Protein AF-A0A970KSZ8-F1 (afdb_monomer_lite)

Secondary structure (DSSP, 8-state):
-------PPPP----HHHHHHHHHHHHHHHHHHHHHHHHHHHHHHHHHHHHHHHT---PPPP----TTTHHHHHHHHHHHIIIIIHHHHHHHHHHHHHHHHHHHHHHHHHHHHHHHHHHHHHHHHHHHHHHHHHHHHH-TT------

Radius of gyration: 33.28 Å; chains: 1; bounding box: 102×40×80 Å

Foldseek 3Di:
DDDDDDDDPPDPPPPVVVVVVVVVVVVVVVVVVVVVVVVVLVVVVVVLVVLVVVLQDDDDDDDDDDPPCRVVVNVVVVVCCVPPVVVPVVVVNVVSSVVSVVVSVVVVVVSVVVVVVVVVVVVVVVVVVVVVVVVCVVCVPPDPPDD

Sequence (147 aa):
MSGTEPTSPASPEIDVALVMRRLREGVRQRLAEAATLETGAAGNEGRLLALRDATVVREPVPHSARPGLGRLIVFVRKAAYHLLLKWLSRPLVAQQNLFNDAAAQWIEELVASEERLRRELAQQAAELERLRVEIRAAHPEAPERTP

pLDDT: mean 72.51, std 13.88, range [39.5, 95.06]

Structure (mmCIF, N/CA/C/O backbone):
data_AF-A0A970KSZ8-F1
#
_entry.id   AF-A0A970KSZ8-F1
#
loop_
_atom_site.group_PDB
_atom_site.id
_atom_site.type_symbol
_atom_site.label_atom_id
_atom_site.label_alt_id
_atom_site.label_comp_id
_atom_site.label_asym_id
_atom_site.label_entity_id
_atom_site.label_seq_id
_atom_site.pdbx_PDB_ins_code
_atom_site.Cartn_x
_atom_site.Cartn_y
_atom_site.Cartn_z
_atom_site.occupancy
_atom_site.B_iso_or_equiv
_atom_site.auth_seq_id
_atom_site.auth_comp_id
_atom_site.auth_asym_id
_atom_site.auth_atom_id
_atom_site.pdbx_PDB_model_num
ATOM 1 N N . MET A 1 1 ? 66.989 -34.977 -15.489 1.00 39.50 1 MET A N 1
ATOM 2 C CA . MET A 1 1 ? 66.596 -33.556 -15.448 1.00 39.50 1 MET A CA 1
ATOM 3 C C . MET A 1 1 ? 65.276 -33.439 -16.174 1.00 39.50 1 MET A C 1
ATOM 5 O O . MET A 1 1 ? 65.196 -33.809 -17.336 1.00 39.50 1 MET A O 1
ATOM 9 N N . SER A 1 2 ? 64.249 -33.069 -15.417 1.00 43.22 2 SER A N 1
ATOM 10 C CA . SER A 1 2 ? 62.865 -32.907 -15.845 1.00 43.22 2 SER A CA 1
ATOM 11 C C . SER A 1 2 ? 62.702 -31.683 -16.742 1.00 43.22 2 SER A C 1
ATOM 13 O O . SER A 1 2 ? 63.360 -30.669 -16.526 1.00 43.22 2 SER A O 1
ATOM 15 N N . GLY A 1 3 ? 61.783 -31.774 -17.695 1.00 40.16 3 GLY A N 1
ATOM 16 C CA . GLY A 1 3 ? 61.317 -30.660 -18.513 1.00 40.16 3 GLY A CA 1
ATOM 17 C C . GLY A 1 3 ? 59.919 -30.976 -19.023 1.00 40.16 3 GLY A C 1
ATOM 18 O O . GLY A 1 3 ? 59.742 -31.304 -20.186 1.00 40.16 3 GLY A O 1
ATOM 19 N N . THR A 1 4 ? 58.949 -30.989 -18.110 1.00 47.91 4 THR A N 1
ATOM 20 C CA . THR A 1 4 ? 57.512 -31.047 -18.398 1.00 47.91 4 THR A CA 1
ATOM 21 C C . THR A 1 4 ? 57.103 -29.816 -19.201 1.00 47.91 4 THR A C 1
ATOM 23 O O . THR A 1 4 ? 57.174 -28.701 -18.682 1.00 47.91 4 THR A O 1
ATOM 26 N N . GLU A 1 5 ? 56.666 -30.015 -20.444 1.00 44.12 5 GLU A N 1
ATOM 27 C CA . GLU A 1 5 ? 55.934 -28.999 -21.199 1.00 44.12 5 GLU A CA 1
ATOM 28 C C . GLU A 1 5 ? 54.627 -28.656 -20.462 1.00 44.12 5 GLU A C 1
ATOM 30 O O . GLU A 1 5 ? 53.902 -29.563 -20.033 1.00 44.12 5 GLU A O 1
ATOM 35 N N . PRO A 1 6 ? 54.299 -27.367 -20.277 1.00 47.91 6 PRO A N 1
ATOM 36 C CA . PRO A 1 6 ? 53.037 -26.981 -19.676 1.00 47.91 6 PRO A CA 1
ATOM 37 C C . PRO A 1 6 ? 51.902 -27.277 -20.660 1.00 47.91 6 PRO A C 1
ATOM 39 O O . PRO A 1 6 ? 51.777 -26.642 -21.706 1.00 47.91 6 PRO A O 1
ATOM 42 N N . THR A 1 7 ? 51.046 -28.236 -20.304 1.00 50.34 7 THR A N 1
ATOM 43 C CA . THR A 1 7 ? 49.717 -28.383 -20.906 1.00 50.34 7 THR A CA 1
ATOM 44 C C . THR A 1 7 ? 48.959 -27.075 -20.690 1.00 50.34 7 THR A C 1
ATOM 46 O O . THR A 1 7 ? 48.577 -26.741 -19.569 1.00 50.34 7 THR A O 1
ATOM 49 N N . SER A 1 8 ? 48.797 -26.314 -21.771 1.00 48.62 8 SER A N 1
ATOM 50 C CA . SER A 1 8 ? 47.955 -25.121 -21.825 1.00 48.62 8 SER A CA 1
ATOM 51 C C . SER A 1 8 ? 46.522 -25.495 -21.413 1.00 48.62 8 SER A C 1
ATOM 53 O O . SER A 1 8 ? 45.977 -26.451 -21.974 1.00 48.62 8 SER A O 1
ATOM 55 N N . PRO A 1 9 ? 45.895 -24.815 -20.434 1.00 49.22 9 PRO A N 1
ATOM 56 C CA . PRO A 1 9 ? 44.520 -25.108 -20.063 1.00 49.22 9 PRO A CA 1
ATOM 57 C C . PRO A 1 9 ? 43.617 -24.719 -21.235 1.00 49.22 9 PRO A C 1
ATOM 59 O O . PRO A 1 9 ? 43.564 -23.553 -21.628 1.00 49.22 9 PRO A O 1
ATOM 62 N N . ALA A 1 10 ? 42.924 -25.707 -21.804 1.00 49.53 10 ALA A N 1
ATOM 63 C CA . ALA A 1 10 ? 41.881 -25.488 -22.794 1.00 49.53 10 ALA A CA 1
ATOM 64 C C . ALA A 1 10 ? 40.946 -24.376 -22.296 1.00 49.53 10 ALA A C 1
ATOM 66 O O .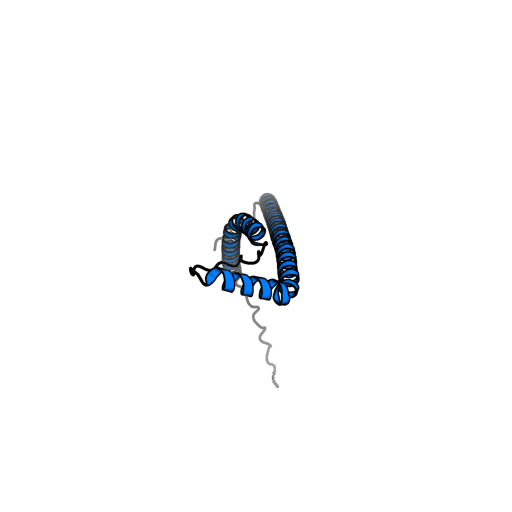 ALA A 1 10 ? 40.331 -24.494 -21.234 1.00 49.53 10 ALA A O 1
ATOM 67 N N . SER A 1 11 ? 40.892 -23.266 -23.035 1.00 51.81 11 SER A N 1
ATOM 68 C CA . SER A 1 11 ? 39.913 -22.213 -22.787 1.00 51.81 11 SER A CA 1
ATOM 69 C C . SER A 1 11 ? 38.522 -22.848 -22.854 1.00 51.81 11 SER A C 1
ATOM 71 O O . SER A 1 11 ? 38.263 -23.577 -23.812 1.00 51.81 11 SER A O 1
ATOM 73 N N . PRO A 1 12 ? 37.639 -22.639 -21.862 1.00 58.12 12 PRO A N 1
ATOM 74 C CA . PRO A 1 12 ? 36.296 -23.187 -21.920 1.00 58.12 12 PRO A CA 1
ATOM 75 C C . PRO A 1 12 ? 35.598 -22.527 -23.105 1.00 58.12 12 PRO A C 1
ATOM 77 O O . PRO A 1 12 ? 35.302 -21.334 -23.072 1.00 58.12 12 PRO A O 1
ATOM 80 N N . GLU A 1 13 ? 35.407 -23.285 -24.178 1.00 56.88 13 GLU A N 1
ATOM 81 C CA . GLU A 1 13 ? 34.627 -22.868 -25.331 1.00 56.88 13 GLU A CA 1
ATOM 82 C C . GLU A 1 13 ? 33.212 -22.601 -24.811 1.00 56.88 13 GLU A C 1
ATOM 84 O O . GLU A 1 13 ? 32.486 -23.510 -24.408 1.00 56.88 13 GLU A O 1
ATOM 89 N N . ILE A 1 14 ? 32.882 -21.320 -24.645 1.00 61.66 14 ILE A N 1
ATOM 90 C CA . ILE A 1 14 ? 31.610 -20.900 -24.070 1.00 61.66 14 ILE A CA 1
ATOM 91 C C . ILE A 1 14 ? 30.532 -21.371 -25.038 1.00 61.66 14 ILE A C 1
ATOM 93 O O . ILE A 1 14 ? 30.412 -20.833 -26.137 1.00 61.66 14 ILE A O 1
ATOM 97 N N . ASP A 1 15 ? 29.743 -22.362 -24.628 1.00 77.06 15 ASP A N 1
ATOM 98 C CA . ASP A 1 15 ? 28.578 -22.809 -25.383 1.00 77.06 15 ASP A CA 1
ATOM 99 C C . ASP A 1 15 ? 27.513 -21.701 -25.353 1.00 77.06 15 ASP A C 1
ATOM 101 O O . ASP A 1 15 ? 26.658 -21.603 -24.464 1.00 77.06 15 ASP A O 1
ATOM 105 N N . VAL A 1 16 ? 27.614 -20.804 -26.333 1.00 79.69 16 VAL A N 1
ATOM 106 C CA . VAL A 1 16 ? 26.724 -19.658 -26.517 1.00 79.69 16 VAL A CA 1
ATOM 107 C C . VAL A 1 16 ? 25.275 -20.120 -26.670 1.00 79.69 16 VAL A C 1
ATOM 109 O O . VAL A 1 16 ? 24.365 -19.433 -26.200 1.00 79.69 16 VAL A O 1
ATOM 112 N N . ALA A 1 17 ? 25.034 -21.289 -27.270 1.00 78.31 17 ALA A N 1
ATOM 113 C CA . ALA A 1 17 ? 23.688 -21.818 -27.451 1.00 78.31 17 ALA A CA 1
ATOM 114 C C . ALA A 1 17 ? 23.059 -22.189 -26.102 1.00 78.31 17 ALA A C 1
ATOM 116 O O . ALA A 1 17 ? 21.909 -21.823 -25.829 1.00 78.31 17 ALA A O 1
ATOM 117 N N . LEU A 1 18 ? 23.831 -22.825 -25.218 1.00 79.44 18 LEU A N 1
ATOM 118 C CA . LEU A 1 18 ? 23.410 -23.129 -23.852 1.00 79.44 18 LEU A CA 1
ATOM 119 C C . LEU A 1 18 ? 23.153 -21.853 -23.034 1.00 79.44 18 LEU A C 1
ATOM 121 O O . LEU A 1 18 ? 22.131 -21.756 -22.348 1.00 79.44 18 LEU A O 1
ATOM 125 N N . VAL A 1 19 ? 24.030 -20.849 -23.138 1.00 81.31 19 VAL A N 1
ATOM 126 C CA . VAL A 1 19 ? 23.873 -19.562 -22.435 1.00 81.31 19 VAL A CA 1
ATOM 127 C C . VAL A 1 19 ? 22.619 -18.825 -22.906 1.00 81.31 19 VAL A C 1
ATOM 129 O O . VAL A 1 19 ? 21.809 -18.401 -22.082 1.00 81.31 19 VAL A O 1
ATOM 132 N N . MET A 1 20 ? 22.403 -18.717 -24.217 1.00 84.44 20 MET A N 1
ATOM 133 C CA . MET A 1 20 ? 21.240 -18.030 -24.790 1.00 84.44 20 MET A CA 1
ATOM 134 C C . MET A 1 20 ? 19.927 -18.745 -24.470 1.00 84.44 20 MET A C 1
ATOM 136 O O . MET A 1 20 ? 18.912 -18.089 -24.220 1.00 84.44 20 MET A O 1
ATOM 140 N N . ARG A 1 21 ? 19.934 -20.083 -24.434 1.00 85.00 21 ARG A N 1
ATOM 141 C CA . ARG A 1 21 ? 18.778 -20.872 -23.998 1.00 85.00 21 ARG A CA 1
ATOM 142 C C . ARG A 1 21 ? 18.436 -20.583 -22.539 1.00 85.00 21 ARG A C 1
ATOM 144 O O . ARG A 1 21 ? 17.286 -20.260 -22.247 1.00 85.00 21 ARG A O 1
ATOM 151 N N . ARG A 1 22 ? 19.432 -20.609 -21.650 1.00 79.62 22 ARG A N 1
ATOM 152 C CA . ARG A 1 22 ? 19.259 -20.301 -20.223 1.00 79.62 22 ARG A CA 1
ATOM 153 C C . ARG A 1 22 ? 18.776 -18.868 -19.999 1.00 79.62 22 ARG A C 1
ATOM 155 O O . ARG A 1 22 ? 17.916 -18.633 -19.154 1.00 79.62 22 ARG A O 1
ATOM 162 N N . LEU A 1 23 ? 19.274 -17.919 -20.793 1.00 79.06 23 LEU A N 1
ATOM 163 C CA . LEU A 1 23 ? 18.825 -16.529 -20.759 1.00 79.06 23 LEU A CA 1
ATOM 164 C C . LEU A 1 23 ? 17.349 -16.411 -21.167 1.00 79.06 23 LEU A C 1
ATOM 166 O O . LEU A 1 23 ? 16.573 -15.733 -20.503 1.00 79.06 23 LEU A O 1
ATOM 170 N N . ARG A 1 24 ? 16.941 -17.109 -22.233 1.00 81.94 24 ARG A N 1
ATOM 171 C CA . ARG A 1 24 ? 15.563 -17.098 -22.745 1.00 81.94 24 ARG A CA 1
ATOM 172 C C . ARG A 1 24 ? 14.577 -17.745 -21.773 1.00 81.94 24 ARG A C 1
ATOM 174 O O . ARG A 1 24 ? 13.467 -17.242 -21.610 1.00 81.94 24 ARG A O 1
ATOM 181 N N . GLU A 1 25 ? 14.981 -18.835 -21.127 1.00 83.69 25 GLU A N 1
ATOM 182 C CA . GLU A 1 25 ? 14.212 -19.483 -20.060 1.00 83.69 25 GLU A CA 1
ATOM 183 C C . GLU A 1 25 ? 14.058 -18.544 -18.852 1.00 83.69 25 GLU A C 1
ATOM 185 O O . GLU A 1 25 ? 12.940 -18.338 -18.382 1.00 83.69 25 GLU A O 1
ATOM 190 N N . GLY A 1 26 ? 15.136 -17.869 -18.436 1.00 77.06 26 GLY A N 1
ATOM 191 C CA . GLY A 1 26 ? 15.092 -16.864 -17.371 1.00 77.06 26 GLY A CA 1
ATOM 192 C C . GLY A 1 26 ? 14.197 -15.666 -17.701 1.00 77.06 26 GLY A C 1
ATOM 193 O O . GLY A 1 26 ? 13.397 -15.246 -16.869 1.00 77.06 26 GLY A O 1
ATOM 194 N N . VAL A 1 27 ? 14.262 -15.142 -18.929 1.00 82.31 27 VAL A N 1
ATOM 195 C CA . VAL A 1 27 ? 13.391 -14.043 -19.380 1.00 82.31 27 VAL A CA 1
ATOM 196 C C . VAL A 1 27 ? 11.925 -14.473 -19.382 1.00 82.31 27 VAL A C 1
ATOM 198 O O . VAL A 1 27 ? 11.079 -13.734 -18.888 1.00 82.31 27 VAL A O 1
ATOM 201 N N . ARG A 1 28 ? 11.605 -15.678 -19.871 1.00 78.50 28 ARG A N 1
ATOM 202 C CA . ARG A 1 28 ? 10.232 -16.206 -19.825 1.00 78.50 28 ARG A CA 1
ATOM 203 C C . ARG A 1 28 ? 9.713 -16.347 -18.401 1.00 78.50 28 ARG A C 1
ATOM 205 O O . ARG A 1 28 ? 8.570 -15.983 -18.148 1.00 78.50 28 ARG A O 1
ATOM 212 N N . GLN A 1 29 ? 10.546 -16.832 -17.484 1.00 82.31 29 GLN A N 1
ATOM 213 C CA . GLN A 1 29 ? 10.183 -16.929 -16.075 1.00 82.31 29 GLN A CA 1
ATOM 214 C C . GLN A 1 29 ? 9.896 -15.544 -15.478 1.00 82.31 29 GLN A C 1
ATOM 216 O O . GLN A 1 29 ? 8.854 -15.354 -14.860 1.00 82.31 29 GLN A O 1
ATOM 221 N N . ARG A 1 30 ? 10.761 -14.553 -15.722 1.00 71.44 30 ARG A N 1
ATOM 222 C CA . ARG A 1 30 ? 10.559 -13.178 -15.238 1.00 71.44 30 ARG A CA 1
ATOM 223 C C . ARG A 1 30 ? 9.324 -12.509 -15.837 1.00 71.44 30 ARG A C 1
ATOM 225 O O . ARG A 1 30 ? 8.632 -11.791 -15.128 1.00 71.44 30 ARG A O 1
ATOM 232 N N . LEU A 1 31 ? 9.018 -12.773 -17.106 1.00 73.38 31 LEU A N 1
ATOM 233 C CA . LEU A 1 31 ? 7.791 -12.294 -17.747 1.00 73.38 31 LEU A CA 1
ATOM 234 C C . LEU A 1 31 ? 6.536 -12.944 -17.146 1.00 73.38 31 LEU A C 1
ATOM 236 O O . LEU A 1 31 ? 5.542 -12.257 -16.942 1.00 73.38 31 LEU A O 1
ATOM 240 N N . ALA A 1 32 ? 6.581 -14.239 -16.820 1.00 72.50 32 ALA A N 1
ATOM 241 C CA . ALA A 1 32 ? 5.474 -14.925 -16.153 1.00 72.50 32 ALA A CA 1
ATOM 242 C C . ALA A 1 32 ? 5.260 -14.420 -14.713 1.00 72.50 32 ALA A C 1
ATOM 244 O O . ALA A 1 32 ? 4.122 -14.199 -14.293 1.00 72.50 32 ALA A O 1
ATOM 245 N N . GLU A 1 33 ? 6.347 -14.184 -13.972 1.00 71.00 33 GLU A N 1
ATOM 246 C CA . GLU A 1 33 ? 6.316 -13.543 -12.652 1.00 71.00 33 GLU A CA 1
ATOM 247 C C . GLU A 1 33 ? 5.719 -12.127 -12.748 1.00 71.00 33 GLU A C 1
ATOM 249 O O . GLU A 1 33 ? 4.815 -11.789 -11.984 1.00 71.00 33 GLU A O 1
ATOM 254 N N . ALA A 1 34 ? 6.140 -11.327 -13.734 1.00 69.88 34 ALA A N 1
ATOM 255 C CA . ALA A 1 34 ? 5.630 -9.974 -13.955 1.00 69.88 34 ALA A CA 1
ATOM 256 C C . ALA A 1 34 ? 4.136 -9.947 -14.324 1.00 69.88 34 ALA A C 1
ATOM 258 O O . ALA A 1 34 ? 3.385 -9.175 -13.735 1.00 69.88 34 ALA A O 1
ATOM 259 N N . ALA A 1 35 ? 3.683 -10.825 -15.224 1.00 69.19 35 ALA A N 1
ATOM 260 C CA . ALA A 1 35 ? 2.274 -10.917 -15.624 1.00 69.19 35 ALA A CA 1
ATOM 261 C C . ALA A 1 35 ? 1.355 -11.338 -14.460 1.00 69.19 35 ALA A C 1
ATOM 263 O O . ALA A 1 35 ? 0.220 -10.869 -14.331 1.00 69.19 35 ALA A O 1
ATOM 264 N N . THR A 1 36 ? 1.859 -12.199 -13.569 1.00 71.31 36 THR A N 1
ATOM 265 C CA . THR A 1 36 ? 1.140 -12.598 -12.350 1.00 71.31 36 THR A CA 1
ATOM 266 C C . THR A 1 36 ? 1.000 -11.416 -11.382 1.00 71.31 36 THR A C 1
ATOM 268 O O . THR A 1 36 ? -0.060 -11.228 -10.786 1.00 71.31 36 THR A O 1
ATOM 271 N N . LEU A 1 37 ? 2.040 -10.584 -11.257 1.00 67.62 37 LEU A N 1
ATOM 272 C CA . LEU A 1 37 ? 2.021 -9.368 -10.435 1.00 67.62 37 LEU A CA 1
ATOM 273 C C . LEU A 1 37 ? 1.095 -8.286 -11.014 1.00 67.62 37 LEU A C 1
ATOM 275 O O . LEU A 1 37 ? 0.356 -7.653 -10.266 1.00 67.62 37 LEU A O 1
ATOM 279 N N . GLU A 1 38 ? 1.083 -8.113 -12.336 1.00 64.19 38 GLU A N 1
ATOM 280 C CA . GLU A 1 38 ? 0.223 -7.155 -13.045 1.00 64.19 38 GLU A CA 1
ATOM 281 C C . GLU A 1 38 ? -1.269 -7.493 -12.888 1.00 64.19 38 GLU A C 1
ATOM 283 O O . GLU A 1 38 ? -2.090 -6.621 -12.610 1.00 64.19 38 GLU A O 1
ATOM 288 N N . THR A 1 39 ? -1.617 -8.783 -12.934 1.00 64.88 39 THR A N 1
ATOM 289 C CA . THR A 1 39 ? -2.984 -9.257 -12.646 1.00 64.88 39 THR A CA 1
ATOM 290 C C . THR A 1 39 ? -3.402 -8.952 -11.199 1.00 64.88 39 THR A C 1
ATOM 292 O O . THR A 1 39 ? -4.571 -8.679 -10.925 1.00 64.88 39 THR A O 1
ATOM 295 N N . GLY A 1 40 ? -2.452 -8.957 -10.258 1.00 61.22 40 GLY A N 1
ATOM 296 C CA . GLY A 1 40 ? -2.685 -8.552 -8.871 1.00 61.22 40 GLY A CA 1
ATOM 297 C C . GLY A 1 40 ? -2.870 -7.040 -8.695 1.00 61.22 40 GLY A C 1
ATOM 298 O O . GLY A 1 40 ? -3.653 -6.625 -7.841 1.00 61.22 40 GLY A O 1
ATOM 299 N N . ALA A 1 41 ? -2.211 -6.223 -9.521 1.00 62.97 41 ALA A N 1
ATOM 300 C CA . ALA A 1 41 ? -2.235 -4.762 -9.429 1.00 62.97 41 ALA A CA 1
ATOM 301 C C . ALA A 1 41 ? -3.640 -4.171 -9.639 1.00 62.97 41 ALA A C 1
ATOM 303 O O . ALA A 1 41 ? -4.070 -3.334 -8.848 1.00 62.97 41 ALA A O 1
ATOM 304 N N . ALA A 1 42 ? -4.412 -4.676 -10.609 1.00 62.53 42 ALA A N 1
ATOM 305 C CA . ALA A 1 42 ? -5.797 -4.240 -10.838 1.00 62.53 42 ALA A CA 1
ATOM 306 C C . ALA A 1 42 ? -6.737 -4.537 -9.647 1.00 62.53 42 ALA A C 1
ATOM 308 O O . ALA A 1 42 ? -7.716 -3.831 -9.416 1.00 62.53 42 ALA A O 1
ATOM 309 N N . GLY A 1 43 ? -6.431 -5.568 -8.852 1.00 66.19 43 GLY A N 1
ATOM 310 C CA . GLY A 1 43 ? -7.146 -5.864 -7.610 1.00 66.19 43 GLY A CA 1
ATOM 311 C C . GLY A 1 43 ? -6.712 -4.995 -6.425 1.00 66.19 43 GLY A C 1
ATOM 312 O O . GLY A 1 43 ? -7.427 -4.934 -5.424 1.00 66.19 43 GLY A O 1
ATOM 313 N N . ASN A 1 44 ? -5.558 -4.328 -6.506 1.00 68.38 44 ASN A N 1
ATOM 314 C CA . ASN A 1 44 ? -4.997 -3.574 -5.388 1.00 68.38 44 ASN A CA 1
ATOM 315 C C . ASN A 1 44 ? -5.721 -2.246 -5.159 1.00 68.38 44 ASN A C 1
ATOM 317 O O . ASN A 1 44 ? -5.936 -1.902 -4.004 1.00 68.38 44 ASN A O 1
ATOM 321 N N . GLU A 1 45 ? -6.185 -1.547 -6.198 1.00 66.88 45 GLU A N 1
ATOM 322 C CA . GLU A 1 45 ? -6.925 -0.281 -6.040 1.00 66.88 45 GLU A CA 1
ATOM 323 C C . GLU A 1 45 ? -8.210 -0.458 -5.215 1.00 66.88 45 GLU A C 1
ATOM 325 O O . GLU A 1 45 ? -8.449 0.265 -4.247 1.00 66.88 45 GLU A O 1
ATOM 330 N N . GLY A 1 46 ? -9.009 -1.485 -5.524 1.00 67.69 46 GLY A N 1
ATOM 331 C CA . GLY A 1 46 ? -10.210 -1.810 -4.748 1.00 67.69 46 GLY A CA 1
ATOM 332 C C . GLY A 1 46 ? -9.896 -2.253 -3.314 1.00 67.69 46 GLY A C 1
ATOM 333 O O . GLY A 1 46 ? -10.655 -1.964 -2.390 1.00 67.69 46 GLY A O 1
ATOM 334 N N . ARG A 1 47 ? -8.752 -2.917 -3.102 1.00 68.69 47 ARG A N 1
ATOM 335 C CA . ARG A 1 47 ? -8.286 -3.325 -1.767 1.00 68.69 47 ARG A CA 1
ATOM 336 C C . ARG A 1 47 ? -7.729 -2.156 -0.959 1.00 68.69 47 ARG A C 1
ATOM 338 O O . ARG A 1 47 ? -7.908 -2.165 0.251 1.00 68.69 47 ARG A O 1
ATOM 345 N N . LEU A 1 48 ? -7.112 -1.163 -1.597 1.00 71.12 48 LEU A N 1
ATOM 346 C CA . LEU A 1 48 ? -6.680 0.091 -0.974 1.00 71.12 48 LEU A CA 1
ATOM 347 C C . LEU A 1 48 ? -7.885 0.907 -0.501 1.00 71.12 48 LEU A C 1
ATOM 349 O O . LEU A 1 48 ? -7.915 1.348 0.644 1.00 71.12 48 LEU A O 1
ATOM 353 N N . LEU A 1 49 ? -8.915 1.024 -1.343 1.00 67.75 49 LEU A N 1
ATOM 354 C CA . LEU A 1 49 ? -10.196 1.629 -0.970 1.00 67.75 49 LEU A CA 1
ATOM 355 C C . LEU A 1 49 ? -10.841 0.901 0.217 1.00 67.75 49 LEU A C 1
ATOM 357 O O . LEU A 1 49 ? -11.197 1.532 1.210 1.00 67.75 49 LEU A O 1
ATOM 361 N N . ALA A 1 50 ? -10.904 -0.432 0.170 1.00 70.75 50 ALA A N 1
ATOM 362 C CA . ALA A 1 50 ? -11.416 -1.229 1.282 1.00 70.75 50 ALA A CA 1
ATOM 363 C C . ALA A 1 50 ? -10.561 -1.097 2.558 1.00 70.75 50 ALA A C 1
ATOM 365 O O . ALA A 1 50 ? -11.100 -1.125 3.665 1.00 70.75 50 ALA A O 1
ATOM 366 N N . LEU A 1 51 ? -9.240 -0.939 2.420 1.00 69.12 51 LEU A N 1
ATOM 367 C CA . LEU A 1 51 ? -8.333 -0.706 3.541 1.00 69.12 51 LEU A CA 1
ATOM 368 C C . LEU A 1 51 ? -8.632 0.644 4.196 1.00 69.12 51 LEU A C 1
ATOM 370 O O . LEU A 1 51 ? -8.780 0.681 5.415 1.00 69.12 51 LEU A O 1
ATOM 374 N N . ARG A 1 52 ? -8.813 1.707 3.395 1.00 64.56 52 ARG A N 1
ATOM 375 C CA . ARG A 1 52 ? -9.217 3.041 3.871 1.00 64.56 52 ARG A CA 1
ATOM 376 C C . ARG A 1 52 ? -10.546 3.030 4.621 1.00 64.56 52 ARG A C 1
ATOM 378 O O . ARG A 1 52 ? -10.687 3.754 5.609 1.00 64.56 52 ARG A O 1
ATOM 385 N N . ASP A 1 53 ? -11.500 2.212 4.196 1.00 64.06 53 ASP A N 1
ATOM 386 C CA . ASP A 1 53 ? -12.801 2.103 4.863 1.00 64.06 53 ASP A CA 1
ATOM 387 C C . ASP A 1 53 ? -12.729 1.289 6.170 1.00 64.06 53 ASP A C 1
ATOM 389 O O . ASP A 1 53 ? -13.452 1.575 7.128 1.00 64.06 53 ASP A O 1
ATOM 393 N N . ALA A 1 54 ? -11.830 0.303 6.248 1.00 61.94 54 ALA A N 1
ATOM 394 C CA . ALA A 1 54 ? -11.648 -0.561 7.419 1.00 61.94 54 ALA A CA 1
ATOM 395 C C . ALA A 1 54 ? -10.766 0.049 8.529 1.00 61.94 54 ALA A C 1
ATOM 397 O O . ALA A 1 54 ? -10.730 -0.476 9.643 1.00 61.94 54 ALA A O 1
ATOM 398 N N . THR A 1 55 ? -10.081 1.160 8.249 1.00 57.69 55 THR A N 1
ATOM 399 C CA . THR A 1 55 ? -9.122 1.849 9.136 1.00 57.69 55 THR A CA 1
ATOM 400 C C . THR A 1 55 ? -9.706 2.236 10.501 1.00 57.69 55 THR A C 1
ATOM 402 O O . THR A 1 55 ? -8.978 2.325 11.492 1.00 57.69 55 THR A O 1
ATOM 405 N N . VAL A 1 56 ? -11.026 2.448 10.574 1.00 56.16 56 VAL A N 1
ATOM 406 C CA . VAL A 1 56 ? -11.700 3.004 11.752 1.00 56.16 56 VAL A CA 1
ATOM 407 C C . VAL A 1 56 ? -12.151 1.902 12.712 1.00 56.16 56 VAL A C 1
ATOM 409 O O . VAL A 1 56 ? -13.228 1.318 12.570 1.00 56.16 56 VAL A O 1
ATOM 412 N N . VAL A 1 57 ? -11.377 1.684 13.775 1.00 59.38 57 VAL A N 1
ATOM 413 C CA . VAL A 1 57 ? -11.783 0.815 14.884 1.00 59.38 57 VAL A CA 1
ATOM 414 C C . VAL A 1 57 ? -12.742 1.587 15.795 1.00 59.38 57 VAL A C 1
ATOM 416 O O . VAL A 1 57 ? -12.388 2.614 16.379 1.00 59.38 57 VAL A O 1
ATOM 419 N N . ARG A 1 58 ? -13.983 1.101 15.929 1.00 55.75 58 ARG A N 1
ATOM 420 C CA . ARG A 1 58 ? -14.972 1.622 16.890 1.00 55.75 58 ARG A CA 1
ATOM 421 C C . ARG A 1 58 ? -15.124 0.680 18.075 1.00 55.75 58 ARG A C 1
ATOM 423 O O . ARG A 1 58 ? -15.196 -0.534 17.912 1.00 55.75 58 ARG A O 1
ATOM 430 N N . GLU A 1 59 ? -15.233 1.253 19.270 1.00 54.12 59 GLU A N 1
ATOM 431 C CA . GLU A 1 59 ? -15.494 0.469 20.474 1.00 54.12 59 GLU A CA 1
ATOM 432 C C . GLU A 1 59 ? -16.886 -0.201 20.415 1.00 54.12 59 GLU A C 1
ATOM 434 O O . GLU A 1 59 ? -17.879 0.468 20.104 1.00 54.12 59 GLU A O 1
ATOM 439 N N . PRO A 1 60 ? -16.992 -1.508 20.721 1.00 58.88 60 PRO A N 1
ATOM 440 C CA . PRO A 1 60 ? -18.258 -2.225 20.654 1.00 58.88 60 PRO A CA 1
ATOM 441 C C . PRO A 1 60 ? -19.245 -1.763 21.734 1.00 58.88 60 PRO A C 1
ATOM 443 O O . PRO A 1 60 ? -18.922 -1.695 22.923 1.00 58.88 60 PRO A O 1
ATOM 446 N N . VAL A 1 61 ? -20.495 -1.507 21.332 1.00 58.56 61 VAL A N 1
ATOM 447 C CA . VAL A 1 61 ? -21.565 -1.079 22.244 1.00 58.56 61 VAL A CA 1
ATOM 448 C C . VAL A 1 61 ? -21.964 -2.237 23.179 1.00 58.56 61 VAL A C 1
ATOM 450 O O . VAL A 1 61 ? -22.240 -3.348 22.710 1.00 58.56 61 VAL A O 1
ATOM 453 N N . PRO A 1 62 ? -22.034 -2.024 24.508 1.00 56.41 62 PRO A N 1
ATOM 454 C CA . PRO A 1 62 ? -22.489 -3.053 25.434 1.00 56.41 62 PRO A CA 1
ATOM 455 C C . PRO A 1 62 ? -23.954 -3.437 25.204 1.00 56.41 62 PRO A C 1
ATOM 457 O O . PRO A 1 62 ? -24.841 -2.605 25.377 1.00 56.41 62 PRO A O 1
ATOM 460 N N . HIS A 1 63 ? -24.217 -4.708 24.899 1.00 51.50 63 HIS A N 1
ATOM 461 C CA . HIS A 1 63 ? -25.566 -5.273 24.821 1.00 51.50 63 HIS A CA 1
ATOM 462 C C . HIS A 1 63 ? -25.694 -6.486 25.757 1.00 51.50 63 HIS A C 1
ATOM 464 O O . HIS A 1 63 ? -24.721 -7.203 25.997 1.00 51.50 63 HIS A O 1
ATOM 470 N N . SER A 1 64 ? -26.886 -6.706 26.319 1.00 52.31 64 SER A N 1
ATOM 471 C CA . SER A 1 64 ? -27.201 -7.910 27.100 1.00 52.31 64 SER A CA 1
ATOM 472 C C . SER A 1 64 ? -28.620 -8.381 26.784 1.00 52.31 64 SER A C 1
ATOM 474 O O . SER A 1 64 ? -29.544 -7.573 26.828 1.00 52.31 64 SER A O 1
ATOM 476 N N . ALA A 1 65 ? -28.793 -9.676 26.516 1.00 56.34 65 ALA A N 1
ATOM 477 C CA . ALA A 1 65 ? -30.062 -10.279 26.095 1.00 56.34 65 ALA A CA 1
ATOM 478 C C . ALA A 1 65 ? -30.916 -10.857 27.249 1.00 56.34 65 ALA A C 1
ATOM 480 O O . ALA A 1 65 ? -31.862 -11.597 26.999 1.00 56.34 65 ALA A O 1
ATOM 481 N N . ARG A 1 66 ? -30.581 -10.586 28.523 1.00 53.50 66 ARG A N 1
ATOM 482 C CA . ARG A 1 66 ? -31.236 -11.229 29.682 1.00 53.50 66 ARG A CA 1
ATOM 483 C C . ARG A 1 66 ? -32.341 -10.350 30.302 1.00 53.50 66 ARG A C 1
ATOM 485 O O . ARG A 1 66 ? -32.015 -9.266 30.797 1.00 53.50 66 ARG A O 1
ATOM 492 N N . PRO A 1 67 ? -33.616 -10.795 30.335 1.00 45.31 67 PRO A N 1
ATOM 493 C CA . PRO A 1 67 ? -34.710 -10.044 30.955 1.00 45.31 67 PRO A CA 1
ATOM 494 C C . PRO A 1 67 ? -34.555 -9.974 32.489 1.00 45.31 67 PRO A C 1
ATOM 496 O O . PRO A 1 67 ? -34.065 -10.905 33.123 1.00 45.31 67 PRO A O 1
ATOM 499 N N . GLY A 1 68 ? -34.922 -8.838 33.094 1.00 62.50 68 GLY A N 1
ATOM 500 C CA . GLY A 1 68 ? -34.909 -8.610 34.552 1.00 62.50 68 GLY A CA 1
ATOM 501 C C . GLY A 1 68 ? -33.568 -8.128 35.126 1.00 62.50 68 GLY A C 1
ATOM 502 O O . GLY A 1 68 ? -33.480 -7.016 35.638 1.00 62.50 68 GLY A O 1
ATOM 503 N N . LEU A 1 69 ? -32.500 -8.920 34.992 1.00 61.59 69 LEU A N 1
ATOM 504 C CA . LEU A 1 69 ? -31.156 -8.580 35.508 1.00 61.59 69 LEU A CA 1
ATOM 505 C C . LEU A 1 69 ? -30.294 -7.789 34.511 1.00 61.59 69 LEU A C 1
ATOM 507 O O . LEU A 1 69 ? -29.294 -7.180 34.898 1.00 61.59 69 LEU A O 1
ATOM 511 N N . GLY A 1 70 ? -30.681 -7.765 33.232 1.00 62.53 70 GLY A N 1
ATOM 512 C CA . GLY A 1 70 ? -29.907 -7.130 32.164 1.00 62.53 70 GLY A CA 1
ATOM 513 C C . GLY A 1 70 ? -29.637 -5.649 32.411 1.00 62.53 70 GLY A C 1
ATOM 514 O O . GLY A 1 70 ? -28.533 -5.180 32.159 1.00 62.53 70 GLY A O 1
ATOM 515 N N . ARG A 1 71 ? -30.590 -4.908 32.990 1.00 69.31 71 ARG A N 1
ATOM 516 C CA . ARG A 1 71 ? -30.419 -3.469 33.237 1.00 69.31 71 ARG A CA 1
ATOM 517 C C . ARG A 1 71 ? -29.361 -3.181 34.303 1.00 69.31 71 ARG A C 1
ATOM 519 O O . ARG A 1 71 ? -28.545 -2.293 34.087 1.00 69.31 71 ARG A O 1
ATOM 526 N N . LEU A 1 72 ? -29.326 -3.948 35.397 1.00 76.00 72 LEU A N 1
ATOM 527 C CA . LEU A 1 72 ? -28.306 -3.803 36.443 1.00 76.00 72 LEU A CA 1
ATOM 528 C C . LEU A 1 72 ? -26.928 -4.246 35.934 1.00 76.00 72 LEU A C 1
ATOM 530 O O . LEU A 1 72 ? -25.948 -3.536 36.132 1.00 76.00 72 LEU A O 1
ATOM 534 N N . ILE A 1 73 ? -26.861 -5.363 35.201 1.00 77.81 73 ILE A N 1
ATOM 535 C CA . I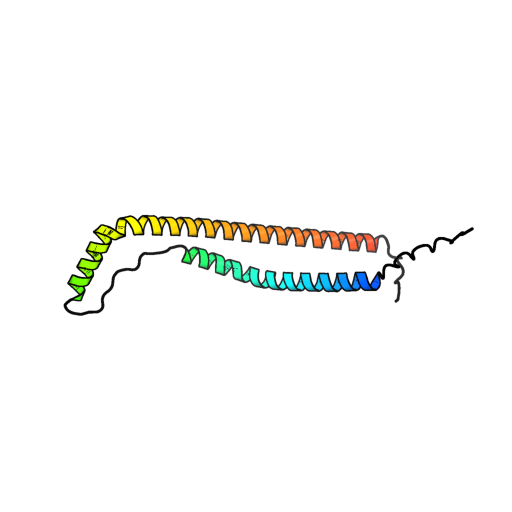LE A 1 73 ? -25.618 -5.863 34.590 1.00 77.81 73 ILE A CA 1
ATOM 536 C C . ILE A 1 73 ? -25.051 -4.848 33.587 1.00 77.81 73 ILE A C 1
ATOM 538 O O . ILE A 1 73 ? -23.858 -4.547 33.617 1.00 77.81 73 ILE A O 1
ATOM 542 N N . VAL A 1 74 ? -25.896 -4.275 32.724 1.00 76.12 74 VAL A N 1
ATOM 543 C CA . VAL A 1 74 ? -25.497 -3.214 31.787 1.00 76.12 74 VAL A CA 1
ATOM 544 C C . VAL A 1 74 ? -25.029 -1.974 32.544 1.00 76.12 74 VAL A C 1
ATOM 546 O O . VAL A 1 74 ? -24.026 -1.381 32.153 1.00 76.12 74 VAL A O 1
ATOM 549 N N . PHE A 1 75 ? -25.695 -1.599 33.640 1.00 80.31 75 PHE A N 1
ATOM 550 C CA . PHE A 1 75 ? -25.306 -0.440 34.445 1.00 80.31 75 PHE A CA 1
ATOM 551 C C . PHE A 1 75 ? -23.943 -0.634 35.113 1.00 80.31 75 PHE A C 1
ATOM 553 O O . PHE A 1 75 ? -23.086 0.238 35.001 1.00 80.31 75 PHE A O 1
ATOM 560 N N . VAL A 1 76 ? -23.707 -1.792 35.737 1.00 81.69 76 VAL A N 1
ATOM 561 C CA . VAL A 1 76 ? -22.422 -2.141 36.361 1.00 81.69 76 VAL A CA 1
ATOM 562 C C . VAL A 1 76 ? -21.314 -2.189 35.314 1.00 81.69 76 VAL A C 1
ATOM 564 O O . VAL A 1 76 ? -20.254 -1.605 35.516 1.00 81.69 76 VAL A O 1
ATOM 567 N N . ARG A 1 77 ? -21.562 -2.806 34.154 1.00 79.06 77 ARG A N 1
ATOM 568 C CA . ARG A 1 77 ? -20.580 -2.871 33.063 1.00 79.06 77 ARG A CA 1
ATOM 569 C C . ARG A 1 77 ? -20.275 -1.490 32.484 1.00 79.06 77 ARG A C 1
ATOM 571 O O . ARG A 1 77 ? -19.118 -1.189 32.205 1.00 79.06 77 ARG A O 1
ATOM 578 N N . LYS A 1 78 ? -21.289 -0.633 32.347 1.00 81.00 78 LYS A N 1
ATOM 579 C CA . LYS A 1 78 ? -21.133 0.763 31.921 1.00 81.00 78 LYS A CA 1
ATOM 580 C C . LYS A 1 78 ? -20.349 1.575 32.953 1.00 81.00 78 LYS A C 1
ATOM 582 O O . LYS A 1 78 ? -19.461 2.328 32.568 1.00 81.00 78 LYS A O 1
ATOM 587 N N . ALA A 1 79 ? -20.636 1.401 34.241 1.00 81.12 79 ALA A N 1
ATOM 588 C CA . ALA A 1 79 ? -19.922 2.064 35.326 1.00 81.12 79 ALA A CA 1
ATOM 589 C C . ALA A 1 79 ? -18.453 1.621 35.385 1.00 81.12 79 ALA A C 1
ATOM 591 O O . ALA A 1 79 ? -17.572 2.472 35.367 1.00 81.12 79 ALA A O 1
ATOM 592 N N . ALA A 1 80 ? -18.178 0.314 35.348 1.00 79.44 80 ALA A N 1
ATOM 593 C CA . ALA A 1 80 ? -16.821 -0.231 35.309 1.00 79.44 80 ALA A CA 1
ATOM 594 C C . ALA A 1 80 ? -16.039 0.256 34.078 1.00 79.44 80 ALA A C 1
ATOM 596 O O . ALA A 1 80 ? -14.886 0.668 34.196 1.00 79.44 80 ALA A O 1
ATOM 597 N N . TYR A 1 81 ? -16.683 0.289 32.906 1.00 78.44 81 TYR A N 1
ATOM 598 C CA . TYR A 1 81 ? -16.092 0.866 31.703 1.00 78.44 81 TYR A CA 1
ATOM 599 C C . TYR A 1 81 ? -15.754 2.351 31.907 1.00 78.44 81 TYR A C 1
ATOM 601 O O . TYR A 1 81 ? -14.623 2.748 31.668 1.00 78.44 81 TYR A O 1
ATOM 609 N N . HIS A 1 82 ? -16.679 3.174 32.406 1.00 79.25 82 HIS A N 1
ATOM 610 C CA . HIS A 1 82 ? -16.426 4.604 32.607 1.00 79.25 82 HIS A CA 1
ATOM 611 C C . HIS A 1 82 ? -15.378 4.909 33.684 1.00 79.25 82 HIS A C 1
ATOM 613 O O . HIS A 1 82 ? -14.645 5.887 33.534 1.00 79.25 82 HIS A O 1
ATOM 619 N N . LEU A 1 83 ? -15.326 4.103 34.746 1.00 75.50 83 LEU A N 1
ATOM 620 C CA . LEU A 1 83 ? -14.463 4.326 35.903 1.00 75.50 83 LEU A CA 1
ATOM 621 C C . LEU A 1 83 ? -13.033 3.824 35.666 1.00 75.50 83 LEU A C 1
ATOM 623 O O . LEU A 1 83 ? -12.087 4.478 36.089 1.00 75.50 83 LEU A O 1
ATOM 627 N N . LEU A 1 84 ? -12.877 2.687 34.978 1.00 73.69 84 LEU A N 1
ATOM 628 C CA . LEU A 1 84 ? -11.586 2.005 34.832 1.00 73.69 84 LEU A CA 1
ATOM 629 C C . LEU A 1 84 ? -11.095 1.979 33.383 1.00 73.69 84 LEU A C 1
ATOM 631 O O . LEU A 1 84 ? -9.940 2.288 33.107 1.00 73.69 84 LEU A O 1
ATOM 635 N N . LEU A 1 8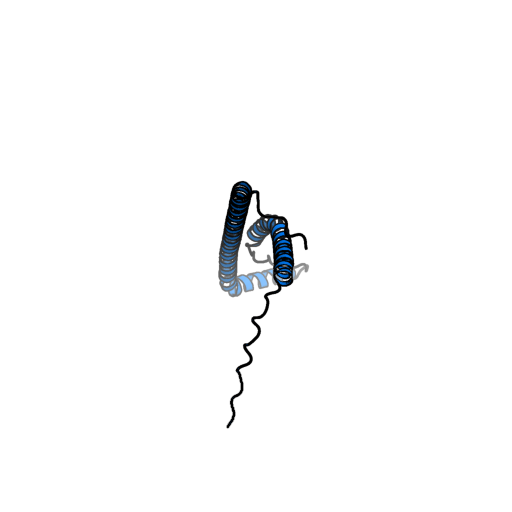5 ? -11.964 1.608 32.442 1.00 75.44 85 LEU A N 1
ATOM 636 C CA . LEU A 1 85 ? -11.530 1.221 31.097 1.00 75.44 85 LEU A CA 1
ATOM 637 C C . LEU A 1 85 ? -11.522 2.381 30.097 1.00 75.44 85 LEU A C 1
ATOM 639 O O . LEU A 1 85 ? -10.730 2.375 29.161 1.00 75.44 85 LEU A O 1
ATOM 643 N N . LYS A 1 86 ? -12.364 3.397 30.290 1.00 77.31 86 LYS A N 1
ATOM 644 C CA . LYS A 1 86 ? -12.557 4.533 29.378 1.00 77.31 86 LYS A CA 1
ATOM 645 C C . LYS A 1 86 ? -11.270 5.324 29.158 1.00 77.31 86 LYS A C 1
ATOM 647 O O . LYS A 1 86 ? -11.003 5.768 28.047 1.00 77.31 86 LYS A O 1
ATOM 652 N N . TRP A 1 87 ? -10.493 5.528 30.216 1.00 75.12 87 TRP A N 1
ATOM 653 C CA . TRP A 1 87 ? -9.257 6.309 30.148 1.00 75.12 87 TRP A CA 1
ATOM 654 C C . TRP A 1 87 ? -8.116 5.557 29.463 1.00 75.12 87 TRP A C 1
ATOM 656 O O . TRP A 1 87 ? -7.235 6.199 28.911 1.00 75.12 87 TRP A O 1
ATOM 666 N N . LEU A 1 88 ? -8.167 4.222 29.445 1.00 74.44 88 LEU A N 1
ATOM 667 C CA . LEU A 1 88 ? -7.182 3.367 28.778 1.00 74.44 88 LEU A CA 1
ATOM 668 C C . LEU A 1 88 ? -7.578 3.042 27.327 1.00 74.44 88 LEU A C 1
ATOM 670 O O . LEU A 1 88 ? -6.751 3.095 26.424 1.00 74.44 88 LEU A O 1
ATOM 674 N N . SER A 1 89 ? -8.853 2.725 27.097 1.00 74.25 89 SER A N 1
ATOM 675 C CA . SER A 1 89 ? -9.389 2.333 25.783 1.00 74.25 89 SER A CA 1
ATOM 676 C C . SER A 1 89 ? -9.343 3.473 24.773 1.00 74.25 89 SER A C 1
ATOM 678 O O . SER A 1 89 ? -8.864 3.279 23.662 1.00 74.25 89 SER A O 1
ATOM 680 N N . ARG A 1 90 ? -9.748 4.683 25.171 1.00 76.50 90 ARG A N 1
ATOM 681 C CA . ARG A 1 90 ? -9.775 5.844 24.272 1.00 76.50 90 ARG A CA 1
ATOM 682 C C . ARG A 1 90 ? -8.415 6.192 23.654 1.00 76.50 90 ARG A C 1
ATOM 684 O O . ARG A 1 90 ? -8.377 6.328 22.433 1.00 76.50 90 ARG A O 1
ATOM 691 N N . PRO A 1 91 ? -7.311 6.344 24.416 1.00 74.50 91 PRO A N 1
ATOM 692 C CA . PRO A 1 91 ? -6.010 6.618 23.812 1.00 74.50 91 PRO A CA 1
ATOM 693 C C . PRO A 1 91 ? -5.499 5.434 22.989 1.00 74.50 91 PRO A C 1
ATOM 695 O O . PRO A 1 91 ? -4.899 5.660 21.946 1.00 74.50 91 PRO A O 1
ATOM 698 N N . LEU A 1 92 ? -5.788 4.191 23.390 1.00 76.44 92 LEU A N 1
ATOM 699 C CA . LEU A 1 92 ? -5.380 3.007 22.633 1.00 76.44 92 LEU A CA 1
ATOM 700 C C . LEU A 1 92 ? -6.080 2.925 21.268 1.00 76.44 92 LEU A C 1
ATOM 702 O O . LEU A 1 92 ? -5.429 2.683 20.258 1.00 76.44 92 LEU A O 1
ATOM 706 N N . VAL A 1 93 ? -7.392 3.166 21.219 1.00 76.44 93 VAL A N 1
ATOM 707 C CA . VAL A 1 93 ? -8.164 3.197 19.966 1.00 76.44 93 VAL A CA 1
ATOM 708 C C . VAL A 1 93 ? -7.728 4.374 19.095 1.00 76.44 93 VAL A C 1
ATOM 710 O O . VAL A 1 93 ? -7.557 4.214 17.892 1.00 76.44 93 VAL A O 1
ATOM 713 N N . ALA A 1 94 ? -7.483 5.544 19.692 1.00 75.06 94 ALA A N 1
ATOM 714 C CA . ALA A 1 94 ? -6.946 6.689 18.962 1.00 75.06 94 ALA A CA 1
ATOM 715 C C . ALA A 1 94 ? -5.564 6.384 18.360 1.00 75.06 94 ALA A C 1
ATOM 717 O O . ALA A 1 94 ? -5.320 6.706 17.203 1.00 75.06 94 ALA A O 1
ATOM 718 N N . GLN A 1 95 ? -4.686 5.714 19.110 1.00 76.88 95 GLN A N 1
ATOM 719 C CA . GLN A 1 95 ? -3.368 5.303 18.634 1.00 76.88 95 GLN A CA 1
ATOM 720 C C . GLN A 1 95 ? -3.456 4.259 17.515 1.00 76.88 95 GLN A C 1
ATOM 722 O O . GLN A 1 95 ? -2.710 4.356 16.545 1.00 76.88 95 GLN A O 1
ATOM 727 N N . GLN A 1 96 ? -4.374 3.292 17.618 1.00 74.56 96 GLN A N 1
ATOM 728 C CA . GLN A 1 96 ? -4.615 2.316 16.551 1.00 74.56 96 GLN A CA 1
ATOM 729 C C . GLN A 1 96 ? -5.127 2.989 15.282 1.00 74.56 96 GLN A C 1
ATOM 731 O O . GLN A 1 96 ? -4.628 2.689 14.207 1.00 74.56 96 GLN A O 1
ATOM 736 N N . ASN A 1 97 ? -6.056 3.937 15.399 1.00 74.38 97 ASN A N 1
ATOM 737 C CA . ASN A 1 97 ? -6.557 4.666 14.238 1.00 74.38 97 ASN A CA 1
ATOM 738 C C . ASN A 1 97 ? -5.445 5.506 13.586 1.00 74.38 97 ASN A C 1
ATOM 740 O O . ASN A 1 97 ? -5.279 5.428 12.378 1.00 74.38 97 ASN A O 1
ATOM 744 N N . LEU A 1 98 ? -4.616 6.209 14.370 1.00 76.88 98 LEU A N 1
ATOM 745 C CA . LEU A 1 98 ? -3.461 6.951 13.839 1.00 76.88 98 LEU A CA 1
ATOM 746 C C . LEU A 1 98 ? -2.444 6.041 13.138 1.00 76.88 98 LEU A C 1
ATOM 748 O O . LEU A 1 98 ? -1.900 6.406 12.099 1.00 76.88 98 LEU A O 1
ATOM 752 N N . PHE A 1 99 ? -2.179 4.862 13.703 1.00 77.19 99 PHE A N 1
ATOM 753 C CA . PHE A 1 99 ? -1.311 3.871 13.072 1.00 77.19 99 PHE A CA 1
ATOM 754 C C . PHE A 1 99 ? -1.915 3.352 11.767 1.00 77.19 99 PHE A C 1
ATOM 756 O O . PHE A 1 99 ? -1.219 3.298 10.758 1.00 77.19 99 PHE A O 1
ATOM 763 N N . ASN A 1 100 ? -3.198 2.992 11.782 1.00 77.50 100 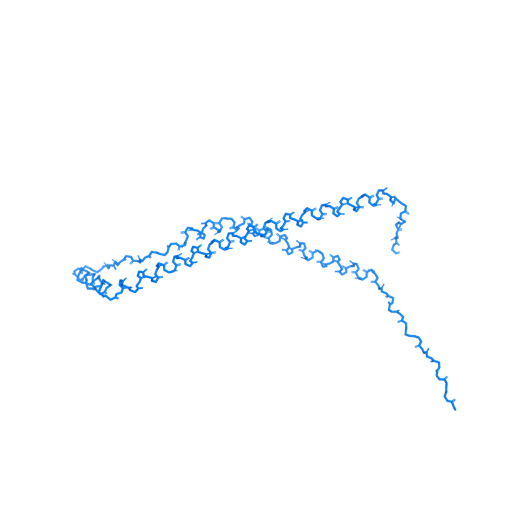ASN A N 1
ATOM 764 C CA . ASN A 1 100 ? -3.892 2.480 10.610 1.00 77.50 100 ASN A CA 1
ATOM 765 C C . ASN A 1 100 ? -3.938 3.541 9.494 1.00 77.50 100 ASN A C 1
ATOM 767 O O . ASN A 1 100 ? -3.696 3.202 8.339 1.00 77.50 100 ASN A O 1
ATOM 771 N N . ASP A 1 101 ? -4.162 4.814 9.834 1.00 79.38 101 ASP A N 1
ATOM 772 C CA . ASP A 1 101 ? -4.139 5.934 8.886 1.00 79.38 101 ASP A CA 1
ATOM 773 C C . ASP A 1 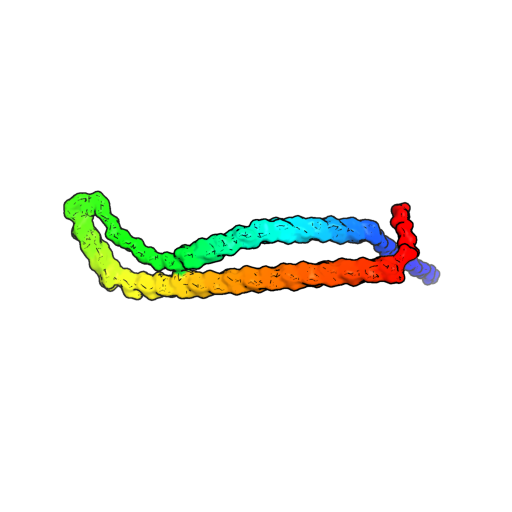101 ? -2.744 6.109 8.260 1.00 79.38 101 ASP A C 1
ATOM 775 O O . ASP A 1 101 ? -2.618 6.220 7.040 1.00 79.38 101 ASP A O 1
ATOM 779 N N . ALA A 1 102 ? -1.682 6.084 9.073 1.00 78.94 102 ALA A N 1
ATOM 780 C CA . ALA A 1 102 ? -0.305 6.181 8.583 1.00 78.94 102 ALA A CA 1
ATOM 781 C C . ALA A 1 102 ? 0.085 4.976 7.711 1.00 78.94 102 ALA A C 1
ATOM 783 O O . ALA A 1 102 ? 0.715 5.134 6.665 1.00 78.94 102 ALA A O 1
ATOM 784 N N . ALA A 1 103 ? -0.325 3.771 8.111 1.00 76.50 103 ALA A N 1
ATOM 785 C CA . ALA A 1 103 ? -0.105 2.559 7.337 1.00 76.50 103 ALA A CA 1
ATOM 786 C C . ALA A 1 103 ? -0.832 2.620 5.986 1.00 76.50 103 ALA A C 1
ATOM 788 O O . ALA A 1 103 ? -0.232 2.285 4.968 1.00 76.50 103 ALA A O 1
ATOM 789 N N . ALA A 1 104 ? -2.084 3.089 5.954 1.00 79.06 104 ALA A N 1
ATOM 790 C CA . ALA A 1 104 ? -2.832 3.266 4.712 1.00 79.06 104 ALA A CA 1
ATOM 791 C C . ALA A 1 104 ? -2.111 4.235 3.760 1.00 79.06 104 ALA A C 1
ATOM 793 O O . ALA A 1 104 ? -1.900 3.895 2.598 1.00 79.06 104 ALA A O 1
ATOM 794 N N . GLN A 1 105 ? -1.636 5.377 4.270 1.00 81.62 105 GLN A N 1
ATOM 795 C CA . GLN A 1 105 ? -0.862 6.348 3.487 1.00 81.62 105 GLN A CA 1
ATOM 796 C C . GLN A 1 105 ? 0.427 5.750 2.908 1.00 81.62 105 GLN A C 1
ATOM 798 O O . GLN A 1 105 ? 0.737 5.965 1.739 1.00 81.62 105 GLN A O 1
ATOM 803 N N . TRP A 1 106 ? 1.183 4.979 3.693 1.00 78.69 106 TRP A N 1
ATOM 804 C CA . TRP A 1 106 ? 2.410 4.346 3.199 1.00 78.69 106 TRP A CA 1
ATOM 805 C C . TRP A 1 106 ? 2.147 3.283 2.140 1.00 78.69 106 TRP A C 1
ATOM 807 O O . TRP A 1 106 ? 2.936 3.146 1.208 1.00 78.69 106 TRP A O 1
ATOM 817 N N . ILE A 1 107 ? 1.057 2.527 2.270 1.00 82.50 107 ILE A N 1
ATOM 818 C CA . ILE A 1 107 ? 0.688 1.523 1.271 1.00 82.50 107 ILE A CA 1
ATOM 819 C C . ILE A 1 107 ? 0.242 2.220 -0.024 1.00 82.50 107 ILE A C 1
ATOM 821 O O . ILE A 1 107 ? 0.647 1.788 -1.101 1.00 82.50 107 ILE A O 1
ATOM 825 N N . GLU A 1 108 ? -0.517 3.317 0.059 1.00 83.25 108 GLU A N 1
ATOM 826 C CA . GLU A 1 108 ? -0.868 4.142 -1.107 1.00 83.25 108 GLU A CA 1
ATOM 827 C C . GLU A 1 108 ? 0.385 4.691 -1.815 1.00 83.25 108 GLU A C 1
ATOM 829 O O . GLU A 1 108 ? 0.521 4.534 -3.030 1.00 83.25 108 GLU A O 1
ATOM 834 N N . GLU A 1 109 ? 1.337 5.257 -1.067 1.00 86.88 109 GLU A N 1
ATOM 835 C CA . GLU A 1 109 ? 2.606 5.761 -1.615 1.00 86.88 109 GLU A CA 1
ATOM 836 C C . GLU A 1 109 ? 3.429 4.637 -2.264 1.00 86.88 109 GLU A C 1
ATOM 838 O O . GLU A 1 109 ? 3.968 4.798 -3.362 1.00 86.88 109 GLU A O 1
ATOM 843 N N . LEU A 1 110 ? 3.491 3.464 -1.625 1.00 85.38 110 LEU A N 1
ATOM 844 C CA . LEU A 1 110 ? 4.204 2.308 -2.160 1.00 85.38 110 LEU A CA 1
ATOM 845 C C . LEU A 1 110 ? 3.608 1.861 -3.499 1.00 85.38 110 LEU A C 1
ATOM 847 O O . LEU A 1 110 ? 4.358 1.655 -4.454 1.00 85.38 110 LEU A O 1
ATOM 851 N N . VAL A 1 111 ? 2.282 1.760 -3.599 1.00 84.56 111 VAL A N 1
ATOM 852 C CA . VAL A 1 111 ? 1.603 1.394 -4.852 1.00 84.56 111 VAL A CA 1
ATOM 853 C C . VAL A 1 111 ? 1.831 2.454 -5.932 1.00 84.56 111 VAL A C 1
ATOM 855 O O . VAL A 1 111 ? 2.144 2.114 -7.072 1.00 84.56 111 VAL A O 1
ATOM 858 N N . ALA A 1 112 ? 1.774 3.741 -5.583 1.00 84.88 112 ALA A N 1
ATOM 859 C CA . ALA A 1 112 ? 2.076 4.818 -6.524 1.00 84.88 112 ALA A CA 1
ATOM 860 C C . ALA A 1 112 ? 3.527 4.756 -7.043 1.00 84.88 112 ALA A C 1
ATOM 862 O O . ALA A 1 112 ? 3.778 4.992 -8.231 1.00 84.88 112 ALA A O 1
ATOM 863 N N . SER A 1 113 ? 4.482 4.418 -6.170 1.00 84.38 113 SER A N 1
ATOM 864 C CA . SER A 1 113 ? 5.892 4.249 -6.533 1.00 84.38 113 SER A CA 1
ATOM 865 C C . SER A 1 113 ? 6.115 3.039 -7.444 1.00 84.38 113 SER A C 1
ATOM 867 O O . SER A 1 113 ? 6.848 3.135 -8.429 1.00 84.38 113 SER A O 1
ATOM 869 N N . GLU A 1 114 ? 5.423 1.929 -7.177 1.00 88.19 114 GLU A N 1
ATOM 870 C CA . GLU A 1 114 ? 5.460 0.727 -8.006 1.00 88.19 114 GLU A CA 1
ATOM 871 C C . GLU A 1 114 ? 4.939 1.025 -9.417 1.00 88.19 114 GLU A C 1
ATOM 873 O O . GLU A 1 114 ? 5.589 0.691 -10.408 1.00 88.19 114 GLU A O 1
ATOM 878 N N . GLU A 1 115 ? 3.806 1.720 -9.520 1.00 87.31 115 GLU A N 1
ATOM 879 C CA . GLU A 1 115 ? 3.198 2.075 -10.802 1.00 87.31 115 GLU A CA 1
ATOM 880 C C . GLU A 1 115 ? 4.061 3.060 -11.602 1.00 87.31 115 GLU A C 1
ATOM 882 O O . GLU A 1 115 ? 4.109 3.037 -12.835 1.00 87.31 115 GLU A O 1
ATOM 887 N N . ARG A 1 116 ? 4.786 3.949 -10.918 1.00 89.81 116 ARG A N 1
ATOM 888 C CA . ARG A 1 116 ? 5.789 4.802 -11.564 1.00 89.81 116 ARG A CA 1
ATOM 889 C C . ARG A 1 116 ? 6.935 3.963 -12.136 1.00 89.81 116 ARG A C 1
ATOM 891 O O . ARG A 1 116 ? 7.243 4.109 -13.316 1.00 89.81 116 ARG A O 1
ATOM 898 N N . LEU A 1 117 ? 7.508 3.059 -11.342 1.00 90.38 117 LEU A N 1
ATOM 899 C CA . LEU A 1 117 ? 8.611 2.194 -11.772 1.00 90.38 117 LEU A CA 1
ATOM 900 C C . LEU A 1 117 ? 8.209 1.271 -12.929 1.00 90.38 117 LEU A C 1
ATOM 902 O O . LEU A 1 117 ? 8.976 1.106 -13.877 1.00 90.38 117 LEU A O 1
ATOM 906 N N . ARG A 1 118 ? 6.993 0.710 -12.906 1.00 88.06 118 ARG A N 1
ATOM 907 C CA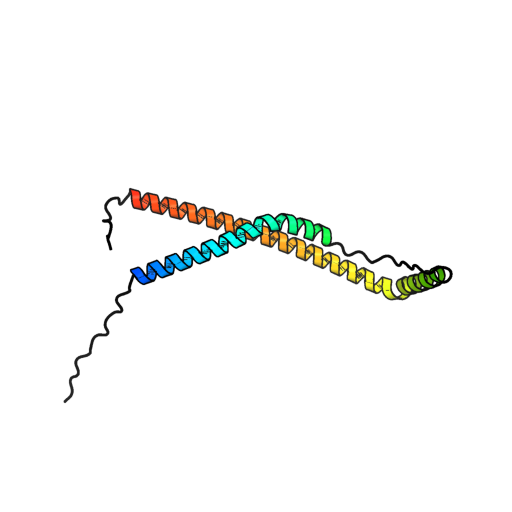 . ARG A 1 118 ? 6.456 -0.077 -14.029 1.00 88.06 118 ARG A CA 1
ATOM 908 C C . ARG A 1 118 ? 6.427 0.729 -15.323 1.00 88.06 118 ARG A C 1
ATOM 910 O O . ARG A 1 118 ? 6.862 0.232 -16.362 1.00 88.06 118 ARG A O 1
ATOM 917 N N . ARG A 1 119 ? 5.951 1.975 -15.263 1.00 90.94 119 ARG A N 1
ATOM 918 C CA . ARG A 1 119 ? 5.905 2.868 -16.429 1.00 90.94 119 ARG A CA 1
ATOM 919 C C . ARG A 1 119 ? 7.298 3.204 -16.948 1.00 90.94 119 ARG A C 1
ATOM 921 O O . ARG A 1 119 ? 7.502 3.170 -18.158 1.00 90.94 119 ARG A O 1
ATOM 928 N N . GLU A 1 120 ? 8.251 3.476 -16.063 1.00 93.06 120 GLU A N 1
ATOM 929 C CA . GLU A 1 120 ? 9.645 3.736 -16.445 1.00 93.06 120 GLU A CA 1
ATOM 930 C C . GLU A 1 120 ? 10.278 2.519 -17.138 1.00 93.06 120 GLU A C 1
ATOM 932 O O . GLU A 1 120 ? 10.871 2.659 -18.208 1.00 93.06 120 GLU A O 1
ATOM 937 N N . LEU A 1 121 ? 10.077 1.308 -16.607 1.00 93.75 121 LEU A N 1
ATOM 938 C CA . LEU A 1 121 ? 10.559 0.075 -17.239 1.00 93.75 121 LEU A CA 1
ATOM 939 C C . LEU A 1 121 ? 9.916 -0.171 -18.609 1.00 93.75 121 LEU A C 1
ATOM 941 O O . LEU A 1 121 ? 10.608 -0.559 -19.550 1.00 93.75 121 LEU A O 1
ATOM 945 N N . ALA A 1 122 ? 8.611 0.073 -18.746 1.00 91.06 122 ALA A N 1
ATOM 946 C CA . ALA A 1 122 ? 7.916 -0.056 -20.026 1.00 91.06 122 ALA A CA 1
ATOM 947 C C . ALA A 1 122 ? 8.457 0.936 -21.071 1.00 91.06 122 ALA A C 1
ATOM 949 O O . ALA A 1 122 ? 8.644 0.571 -22.234 1.00 91.06 122 ALA A O 1
ATOM 950 N N . GLN A 1 123 ? 8.761 2.170 -20.658 1.00 94.00 123 GLN A N 1
ATOM 951 C CA . GLN A 1 123 ? 9.374 3.182 -21.521 1.00 94.00 123 GLN A CA 1
ATOM 952 C C . GLN A 1 123 ? 10.778 2.768 -21.968 1.00 94.00 123 GLN A C 1
ATOM 954 O O . GLN A 1 123 ? 11.064 2.788 -23.165 1.00 94.00 123 GLN A O 1
ATOM 959 N N . GLN A 1 124 ? 11.623 2.319 -21.037 1.00 95.06 124 GLN A N 1
ATOM 960 C CA . GLN A 1 124 ? 12.976 1.849 -21.345 1.00 95.06 124 GLN A CA 1
ATOM 961 C C . GLN A 1 124 ? 12.965 0.627 -22.270 1.00 95.06 124 GLN A C 1
ATOM 963 O O . GLN A 1 124 ? 13.756 0.546 -23.208 1.00 95.06 124 GLN A O 1
ATOM 968 N N . ALA A 1 125 ? 12.049 -0.319 -22.050 1.00 92.69 125 ALA A N 1
ATOM 969 C CA . ALA A 1 125 ? 11.893 -1.478 -22.921 1.00 92.69 125 ALA A CA 1
ATOM 970 C C . ALA A 1 125 ? 11.494 -1.069 -24.349 1.00 92.69 125 ALA A C 1
ATOM 972 O O . ALA A 1 125 ? 12.044 -1.597 -25.317 1.00 92.69 125 ALA A O 1
ATOM 973 N N . ALA A 1 126 ? 10.582 -0.101 -24.488 1.00 93.25 126 ALA A N 1
ATOM 974 C CA . ALA A 1 126 ? 10.182 0.430 -25.786 1.00 93.25 126 ALA A CA 1
ATOM 975 C C . ALA A 1 126 ? 11.331 1.169 -26.493 1.00 93.25 126 ALA A C 1
ATOM 977 O O . ALA A 1 126 ? 11.491 1.036 -27.705 1.00 93.25 126 ALA A O 1
ATOM 978 N N . GLU A 1 127 ? 12.147 1.923 -25.754 1.00 94.69 127 GLU A N 1
ATOM 979 C CA . GLU A 1 127 ? 13.325 2.611 -26.291 1.00 94.69 127 GLU A CA 1
ATOM 980 C C . GLU A 1 127 ? 14.389 1.623 -26.781 1.00 94.69 127 GLU A C 1
ATOM 982 O O . GLU A 1 127 ? 14.881 1.749 -27.902 1.00 94.69 127 GLU A O 1
ATOM 987 N N . LEU A 1 128 ? 14.680 0.578 -26.000 1.00 95.00 128 LEU A N 1
ATOM 988 C CA . LEU A 1 128 ? 15.597 -0.484 -26.417 1.00 95.00 128 LEU A CA 1
ATOM 989 C C . LEU A 1 128 ? 15.118 -1.199 -27.681 1.00 95.00 128 LEU A C 1
ATOM 991 O O . LEU A 1 128 ? 15.936 -1.533 -28.537 1.00 95.00 128 LEU A O 1
ATOM 995 N N . GLU A 1 129 ? 13.815 -1.439 -27.816 1.00 93.75 129 GLU A N 1
ATOM 996 C CA . GLU A 1 129 ? 13.273 -2.076 -29.014 1.00 93.75 129 GLU A CA 1
ATOM 997 C C . GLU A 1 129 ? 13.383 -1.165 -30.242 1.00 93.75 129 GLU A C 1
ATOM 999 O O . GLU A 1 129 ? 13.778 -1.628 -31.311 1.00 93.75 129 GLU A O 1
ATOM 1004 N N . ARG A 1 130 ? 13.145 0.145 -30.087 1.00 93.44 130 ARG A N 1
ATOM 1005 C CA . ARG A 1 130 ? 13.380 1.128 -31.158 1.00 93.44 130 ARG A CA 1
ATOM 1006 C C . ARG A 1 130 ? 14.836 1.124 -31.611 1.00 93.44 130 ARG A C 1
ATOM 1008 O O . ARG A 1 130 ? 15.094 0.963 -32.800 1.00 93.44 130 ARG A O 1
ATOM 1015 N N . LEU A 1 131 ? 15.777 1.198 -30.669 1.00 93.88 131 LEU A N 1
ATOM 1016 C CA . LEU A 1 131 ? 17.211 1.157 -30.970 1.00 93.88 131 LEU A CA 1
ATOM 1017 C C . LEU A 1 131 ? 17.617 -0.157 -31.654 1.00 93.88 131 LEU A C 1
ATOM 1019 O O . LEU A 1 131 ? 18.403 -0.148 -32.598 1.00 93.88 131 LEU A O 1
ATOM 1023 N N . ARG A 1 132 ? 17.062 -1.301 -31.231 1.00 92.56 132 ARG A N 1
ATOM 1024 C CA . ARG A 1 132 ? 17.299 -2.595 -31.896 1.00 92.56 132 ARG A CA 1
ATOM 1025 C C . ARG A 1 132 ? 16.811 -2.603 -33.339 1.00 92.56 132 ARG A C 1
ATOM 1027 O O . ARG A 1 132 ? 17.505 -3.145 -34.200 1.00 92.56 132 ARG A O 1
ATOM 1034 N N . VAL A 1 133 ? 15.637 -2.032 -33.602 1.00 92.88 133 VAL A N 1
ATOM 1035 C CA . VAL A 1 133 ? 15.084 -1.914 -34.957 1.00 92.88 133 VAL A CA 1
ATOM 1036 C C . VAL A 1 133 ? 15.953 -0.991 -35.810 1.00 92.88 133 VAL A C 1
ATOM 1038 O O . VAL A 1 133 ? 16.282 -1.360 -36.934 1.00 92.88 133 VAL A O 1
ATOM 1041 N N . GLU A 1 134 ? 16.389 0.152 -35.276 1.00 91.81 134 GLU A N 1
ATOM 1042 C CA . GLU A 1 134 ? 17.290 1.085 -35.966 1.00 91.81 134 GLU A CA 1
ATOM 1043 C C . GLU A 1 134 ? 18.635 0.437 -36.316 1.00 91.81 134 GLU A C 1
ATOM 1045 O O . GLU A 1 134 ? 19.068 0.504 -37.465 1.00 91.81 134 GLU A O 1
ATOM 1050 N N . ILE A 1 135 ? 19.267 -0.263 -35.368 1.00 91.50 135 ILE A N 1
ATOM 1051 C CA . ILE A 1 135 ? 20.526 -0.989 -35.602 1.00 91.50 135 ILE A CA 1
ATOM 1052 C C . ILE A 1 135 ? 20.337 -2.071 -36.672 1.00 91.50 135 ILE A C 1
ATOM 1054 O O . ILE A 1 135 ? 21.169 -2.208 -37.567 1.00 91.50 135 ILE A O 1
ATOM 1058 N N . ARG A 1 136 ? 19.234 -2.827 -36.617 1.00 85.12 136 ARG A N 1
ATOM 1059 C CA . ARG A 1 136 ? 18.915 -3.855 -37.618 1.00 85.12 136 ARG A CA 1
ATOM 1060 C C . ARG A 1 136 ? 18.680 -3.254 -39.005 1.00 85.12 136 ARG A C 1
ATOM 1062 O O . ARG A 1 136 ? 19.128 -3.830 -39.989 1.00 85.12 136 ARG A O 1
ATOM 1069 N N . ALA A 1 137 ? 18.005 -2.111 -39.086 1.00 85.44 137 ALA A N 1
ATOM 1070 C CA . ALA A 1 137 ? 17.790 -1.396 -40.340 1.00 85.44 137 ALA A CA 1
ATOM 1071 C C . ALA A 1 137 ? 19.099 -0.814 -40.903 1.00 85.44 137 ALA A C 1
ATOM 1073 O O . ALA A 1 137 ? 19.292 -0.802 -42.116 1.00 85.44 137 ALA A O 1
ATOM 1074 N N . ALA A 1 138 ? 20.014 -0.379 -40.032 1.00 83.88 138 ALA A N 1
ATOM 1075 C CA . ALA A 1 138 ? 21.330 0.122 -40.414 1.00 83.88 138 ALA A CA 1
ATOM 1076 C C . ALA A 1 138 ? 22.311 -0.990 -40.831 1.00 83.88 138 ALA A C 1
ATOM 1078 O O . ALA A 1 138 ? 23.278 -0.702 -41.534 1.00 83.88 138 ALA A O 1
ATOM 1079 N N . HIS A 1 139 ? 22.111 -2.240 -40.393 1.00 78.81 139 HIS A N 1
ATOM 1080 C CA . HIS A 1 139 ? 22.950 -3.404 -40.725 1.00 78.81 139 HIS A CA 1
ATOM 1081 C C . HIS A 1 139 ? 22.108 -4.583 -41.263 1.00 78.81 139 HIS A C 1
ATOM 1083 O O . HIS A 1 139 ? 21.952 -5.598 -40.579 1.00 78.81 139 HIS A O 1
ATOM 1089 N N . PRO A 1 140 ? 21.581 -4.488 -42.499 1.00 65.56 140 PRO A N 1
ATOM 1090 C CA . PRO A 1 140 ? 20.711 -5.513 -43.088 1.00 65.56 140 PRO A CA 1
ATOM 1091 C C . PRO A 1 140 ? 21.426 -6.826 -43.473 1.00 65.56 140 PRO A C 1
ATOM 1093 O O . PRO A 1 140 ? 20.758 -7.817 -43.742 1.00 65.56 140 PRO A O 1
ATOM 1096 N N . GLU A 1 141 ? 22.764 -6.856 -43.488 1.00 56.53 141 GLU A N 1
ATOM 1097 C CA . GLU A 1 141 ? 23.582 -7.945 -44.059 1.00 56.53 141 GLU A CA 1
ATOM 1098 C C . GLU A 1 141 ? 24.193 -8.917 -43.026 1.00 56.53 141 GLU A C 1
ATOM 1100 O O . GLU A 1 141 ? 25.138 -9.638 -43.338 1.00 56.53 141 GLU A O 1
ATOM 1105 N N . ALA A 1 142 ? 23.708 -8.975 -41.781 1.00 53.97 142 ALA A N 1
ATOM 1106 C CA . ALA A 1 142 ? 24.187 -10.008 -40.856 1.00 53.97 142 ALA A CA 1
ATOM 1107 C C . ALA A 1 142 ? 23.634 -11.382 -41.295 1.00 53.97 142 ALA A C 1
ATOM 1109 O O . ALA A 1 142 ? 22.419 -11.581 -41.205 1.00 53.97 142 ALA A O 1
ATOM 1110 N N . PRO A 1 143 ? 24.472 -12.329 -41.767 1.00 54.00 143 PRO A N 1
ATOM 1111 C CA . PRO A 1 143 ? 23.982 -13.601 -42.276 1.00 54.00 143 PRO A CA 1
ATOM 1112 C C . PRO A 1 143 ? 23.263 -14.362 -41.164 1.00 54.00 143 PRO A C 1
ATOM 1114 O O . PRO A 1 143 ? 23.769 -14.457 -40.038 1.00 54.00 143 PRO A O 1
ATOM 1117 N N . GLU A 1 144 ? 22.092 -14.918 -41.493 1.00 49.97 144 GLU A N 1
ATOM 1118 C CA . GLU A 1 144 ? 21.449 -15.952 -40.690 1.00 49.97 144 GLU A CA 1
ATOM 1119 C C . GLU A 1 144 ? 22.492 -17.037 -40.418 1.00 49.97 144 GLU A C 1
ATOM 1121 O O . GLU A 1 144 ? 22.858 -17.813 -41.299 1.00 49.97 144 GLU A O 1
ATOM 1126 N N . ARG A 1 145 ? 23.013 -17.085 -39.189 1.00 55.22 145 ARG A N 1
ATOM 1127 C CA . ARG A 1 145 ? 23.708 -18.278 -38.715 1.00 55.22 145 ARG A CA 1
ATOM 1128 C C . ARG A 1 145 ? 22.634 -19.336 -38.485 1.00 55.22 145 ARG A C 1
ATOM 1130 O O . ARG A 1 145 ? 22.105 -19.467 -37.384 1.00 55.22 145 ARG A O 1
ATOM 1137 N N . THR A 1 146 ? 22.260 -20.013 -39.568 1.00 47.28 146 THR A N 1
ATOM 1138 C CA . THR A 1 146 ? 21.626 -21.333 -39.542 1.00 47.28 146 THR A CA 1
ATOM 1139 C C . THR A 1 146 ? 22.476 -22.298 -38.701 1.00 47.28 146 THR A C 1
ATOM 1141 O O . THR A 1 146 ? 23.693 -22.108 -38.634 1.00 47.28 146 THR A O 1
ATOM 1144 N N . PRO A 1 147 ? 21.821 -23.251 -38.014 1.00 57.72 147 PRO A N 1
ATOM 1145 C CA . PRO A 1 147 ? 22.306 -23.916 -36.800 1.00 57.72 147 PRO A CA 1
ATOM 1146 C C . PRO A 1 147 ? 23.580 -24.746 -36.963 1.00 57.72 147 PRO A C 1
ATOM 1148 O O . PRO A 1 147 ? 23.800 -25.296 -38.065 1.00 57.72 147 PRO A O 1
#